Protein AF-A0A9W7ZYA5-F1 (afdb_monomer)

Mean predicted aligned error: 13.38 Å

Secondary structure (DSSP, 8-state):
--EE-TT---PPP--GGGGGGGT-TT---EEEEE-TTTSSEEEEE-SS-GGGS---TT----TTSPEE-HHHHTTTTS---HHHHHHHHHHHHT--TTS-TT---HHHHTTS-HHHHHHHHHHHHHHHHHHHHTT-TTHHHHHHHHHHHHH--

Radius of gyration: 19.46 Å; Cα contacts 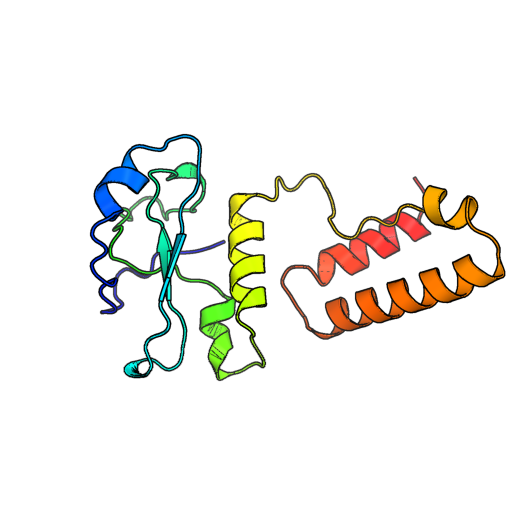(8 Å, |Δi|>4): 145; chains: 1; bounding box: 49×33×51 Å

Sequence (153 aa):
MAKNIGDMKAEPPKILADSDLKSDTKSINFLIAGYSRYQCPYVWLRSDAKELIDFEENQVFDRDSPLDLESMRYWRNYDIRPWDVLAEILTNTTLKPDENPFKIDYSFFEKIPVEESVISIGAMLDFLRKVYLRHYVFSDTVITALAASIMGD

InterPro domains:
  IPR057208 Domain of unknown function DUF7886 [PF25377] (18-146)

Organism: NCBI:txid417184

Foldseek 3Di:
DKEFDPDDPDFAPDDPCLVVQAPDPPDWDKDWDDDPVVNFIWIFTSYPPPVLYDYDPPDDDDRRTTIHFPLRVCVVVDPRDPVLVVVSVCCSHPDPVPDLPLADDVVVLVVDPPVVSVVVVVVSVVVLVVVLVRVGPCVVSSVVNVVPVVVDD

Structure (mmCIF, N/CA/C/O backbone):
data_AF-A0A9W7ZYA5-F1
#
_entry.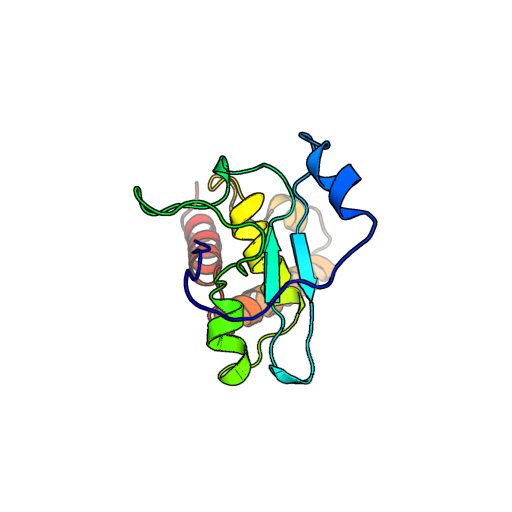id   AF-A0A9W7ZYA5-F1
#
loop_
_atom_site.group_PDB
_atom_site.id
_atom_site.type_symbol
_atom_site.label_atom_id
_atom_site.label_alt_id
_atom_site.label_comp_id
_atom_site.label_asym_id
_atom_site.label_entity_id
_atom_site.label_seq_id
_atom_site.pdbx_PDB_ins_code
_atom_site.Cartn_x
_atom_site.Cartn_y
_atom_site.Cartn_z
_atom_site.occupancy
_atom_site.B_iso_or_equiv
_atom_site.auth_seq_id
_atom_site.auth_comp_id
_atom_site.auth_asym_id
_atom_site.auth_atom_id
_atom_site.pdbx_PDB_model_num
ATOM 1 N N . MET A 1 1 ? 9.478 -6.843 -1.433 1.00 45.16 1 MET A N 1
ATOM 2 C CA . MET A 1 1 ? 10.745 -6.158 -1.756 1.00 45.16 1 MET A CA 1
ATOM 3 C C . MET A 1 1 ? 10.733 -5.826 -3.241 1.00 45.16 1 MET A C 1
ATOM 5 O O . MET A 1 1 ? 10.638 -6.753 -4.042 1.00 45.16 1 MET A O 1
ATOM 9 N N . ALA A 1 2 ? 10.743 -4.543 -3.607 1.00 47.81 2 ALA A N 1
ATOM 10 C CA . ALA A 1 2 ? 10.727 -4.120 -5.009 1.00 47.81 2 ALA A CA 1
ATOM 11 C C . ALA A 1 2 ? 12.048 -4.496 -5.703 1.00 47.81 2 ALA A C 1
ATOM 13 O O . ALA A 1 2 ? 13.116 -4.244 -5.148 1.00 47.81 2 ALA A O 1
ATOM 14 N N . LYS A 1 3 ? 11.983 -5.089 -6.900 1.00 56.00 3 LYS A N 1
ATOM 15 C CA . LYS A 1 3 ? 13.171 -5.475 -7.689 1.00 56.00 3 LYS A CA 1
ATOM 16 C C . LYS A 1 3 ? 13.346 -4.561 -8.903 1.00 56.00 3 LYS A C 1
ATOM 18 O O . LYS A 1 3 ? 12.399 -3.911 -9.334 1.00 56.00 3 LYS A O 1
ATOM 23 N N . ASN A 1 4 ? 14.547 -4.495 -9.472 1.00 49.47 4 ASN A N 1
ATOM 24 C CA . ASN A 1 4 ? 1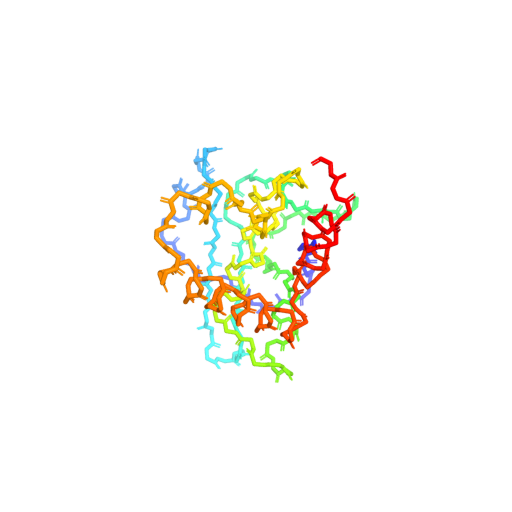4.763 -3.828 -10.758 1.00 49.47 4 ASN A CA 1
ATOM 25 C C . ASN A 1 4 ? 14.552 -4.846 -11.894 1.00 49.47 4 ASN A C 1
ATOM 27 O O . ASN A 1 4 ? 15.139 -5.929 -11.871 1.00 49.47 4 ASN A O 1
ATOM 31 N N . ILE A 1 5 ? 13.701 -4.527 -12.874 1.00 55.09 5 ILE A N 1
ATOM 32 C CA . ILE A 1 5 ? 13.559 -5.348 -14.085 1.00 55.09 5 ILE A CA 1
ATOM 33 C C . ILE A 1 5 ? 14.547 -4.825 -15.121 1.00 55.09 5 ILE A C 1
ATOM 35 O O . ILE A 1 5 ? 14.260 -3.868 -15.831 1.00 55.09 5 ILE A O 1
ATOM 39 N N . GLY A 1 6 ? 15.689 -5.494 -15.263 1.00 49.38 6 GLY A N 1
ATOM 40 C CA . GLY A 1 6 ? 16.735 -5.111 -16.217 1.00 49.38 6 GLY A CA 1
ATOM 41 C C . GLY A 1 6 ? 16.352 -5.135 -17.709 1.00 49.38 6 GLY A C 1
ATOM 42 O O . GLY A 1 6 ? 17.198 -4.797 -18.524 1.00 49.38 6 GLY A O 1
ATOM 43 N N . ASP A 1 7 ? 15.120 -5.505 -18.091 1.00 48.84 7 ASP A N 1
ATOM 44 C CA . ASP A 1 7 ? 14.758 -5.794 -19.494 1.00 48.84 7 ASP A CA 1
ATOM 45 C C . ASP A 1 7 ? 13.395 -5.242 -19.986 1.00 48.84 7 ASP A C 1
ATOM 47 O O . ASP A 1 7 ? 12.936 -5.602 -21.078 1.00 48.84 7 ASP A O 1
ATOM 51 N N . MET A 1 8 ? 12.714 -4.344 -19.255 1.00 51.72 8 MET A N 1
ATOM 52 C CA . MET A 1 8 ? 11.434 -3.772 -19.723 1.00 51.72 8 MET A CA 1
ATOM 53 C C . MET A 1 8 ? 11.565 -2.400 -20.401 1.00 51.72 8 MET A C 1
ATOM 55 O O . MET A 1 8 ? 11.892 -1.396 -19.785 1.00 51.72 8 MET A O 1
ATOM 59 N N . LYS A 1 9 ? 11.186 -2.362 -21.689 1.00 56.00 9 LYS A N 1
ATOM 60 C CA . LYS A 1 9 ? 11.168 -1.211 -22.623 1.00 56.00 9 LYS A CA 1
ATOM 61 C C . LYS A 1 9 ? 10.115 -0.123 -22.317 1.00 56.00 9 LYS A C 1
ATOM 63 O O . LYS A 1 9 ? 9.510 0.420 -23.246 1.00 56.00 9 LYS A O 1
ATOM 68 N N . ALA A 1 10 ? 9.813 0.164 -21.055 1.00 61.62 10 ALA A N 1
ATOM 69 C CA . ALA A 1 10 ? 8.956 1.296 -20.709 1.00 61.62 10 ALA A CA 1
ATOM 70 C C . ALA A 1 10 ? 9.847 2.477 -20.322 1.00 61.62 10 ALA A C 1
ATOM 72 O O . ALA A 1 10 ? 10.277 2.582 -19.179 1.00 61.62 10 ALA A O 1
ATOM 73 N N . GLU A 1 11 ? 10.136 3.353 -21.286 1.00 67.62 11 GLU A N 1
ATOM 74 C CA . GLU A 1 11 ? 10.839 4.600 -20.984 1.00 67.62 11 GLU A CA 1
ATOM 75 C C . GLU A 1 11 ? 9.948 5.493 -20.110 1.00 67.62 11 GLU A C 1
ATOM 77 O O . GLU A 1 11 ? 8.755 5.651 -20.418 1.00 67.62 11 GLU A O 1
ATOM 82 N N . PRO A 1 12 ? 10.497 6.093 -19.041 1.00 73.25 12 PRO A N 1
ATOM 83 C CA . PRO A 1 12 ? 9.735 7.003 -18.213 1.00 73.25 12 PRO A CA 1
ATOM 84 C C . PRO A 1 12 ? 9.338 8.245 -19.019 1.00 73.25 12 PRO A C 1
ATOM 86 O O . PRO A 1 12 ? 10.065 8.685 -19.920 1.00 73.25 12 PRO A O 1
ATOM 89 N N . PRO A 1 13 ? 8.201 8.873 -18.689 1.00 71.88 13 PRO A N 1
ATOM 90 C CA . PRO A 1 13 ? 7.846 10.137 -19.305 1.00 71.88 13 PRO A CA 1
ATOM 91 C C . PRO A 1 13 ? 8.897 11.188 -18.929 1.00 71.88 13 PRO A C 1
ATOM 93 O O . PRO A 1 13 ? 9.291 11.305 -17.769 1.00 71.88 13 PRO A O 1
ATOM 96 N N . LYS A 1 14 ? 9.362 11.963 -19.914 1.00 71.62 14 LYS A N 1
ATOM 97 C CA . LYS A 1 14 ? 10.311 13.057 -19.673 1.00 71.62 14 LYS A CA 1
ATOM 98 C C . LYS A 1 14 ? 9.606 14.179 -18.917 1.00 71.62 14 LYS A C 1
ATOM 100 O O . LYS A 1 14 ? 8.733 14.840 -19.479 1.00 71.62 14 LYS A O 1
ATOM 105 N N . I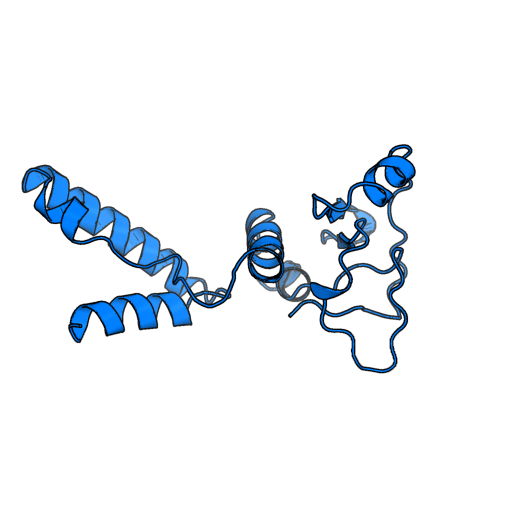LE A 1 15 ? 10.001 14.405 -17.667 1.00 65.69 15 ILE A N 1
ATOM 106 C CA . ILE A 1 15 ? 9.464 15.476 -16.825 1.00 65.69 15 ILE A CA 1
ATOM 107 C C . ILE A 1 15 ? 10.540 16.546 -16.656 1.00 65.69 15 ILE A C 1
ATOM 109 O O . ILE A 1 15 ? 11.675 16.259 -16.291 1.00 65.69 15 ILE A O 1
ATOM 113 N N . LEU A 1 16 ? 10.179 17.804 -16.918 1.00 58.16 16 LEU A N 1
ATOM 114 C CA . LEU A 1 16 ? 11.101 18.945 -16.840 1.00 58.16 16 LEU A CA 1
ATOM 115 C C . LEU A 1 16 ? 11.647 19.181 -15.417 1.00 58.16 16 LEU A C 1
ATOM 117 O O . LEU A 1 16 ? 12.741 19.708 -15.275 1.00 58.16 16 LEU A O 1
ATOM 121 N N . ALA A 1 17 ? 10.913 18.752 -14.387 1.00 61.59 17 ALA A N 1
ATOM 122 C CA . ALA A 1 17 ? 11.280 18.870 -12.974 1.00 61.59 17 ALA A CA 1
ATOM 123 C C . ALA A 1 17 ? 12.183 17.731 -12.453 1.00 61.59 17 ALA A C 1
ATOM 125 O O . ALA A 1 17 ? 12.534 17.717 -11.273 1.00 61.59 17 ALA A O 1
ATOM 126 N N . ASP A 1 18 ? 12.584 16.778 -13.304 1.00 62.91 18 ASP A N 1
ATOM 127 C CA . ASP A 1 18 ? 13.423 15.651 -12.878 1.00 62.91 18 ASP A CA 1
ATOM 128 C C . ASP A 1 18 ? 14.811 16.100 -12.387 1.00 62.91 18 ASP A C 1
ATOM 130 O O . ASP A 1 18 ? 15.465 15.330 -11.700 1.00 62.91 18 ASP A O 1
ATOM 134 N N . SER A 1 19 ? 15.306 17.301 -12.714 1.00 62.81 19 SER A N 1
ATOM 135 C CA . SER A 1 19 ? 16.574 17.817 -12.163 1.00 62.81 19 SER A CA 1
ATOM 136 C C . SER A 1 19 ? 16.472 18.182 -10.685 1.00 62.81 19 SER A C 1
ATOM 138 O O . SER A 1 19 ? 17.400 17.914 -9.922 1.00 62.81 19 SER A O 1
ATOM 140 N N . ASP A 1 20 ? 15.341 18.754 -10.282 1.00 61.66 20 ASP A N 1
ATOM 141 C CA . ASP A 1 20 ? 15.163 19.341 -8.954 1.00 61.66 20 ASP A CA 1
ATOM 142 C C . ASP A 1 20 ? 14.905 18.238 -7.920 1.00 61.66 20 ASP A C 1
ATOM 144 O O . ASP A 1 20 ? 15.470 18.252 -6.826 1.00 61.66 20 ASP A O 1
ATOM 148 N N . LEU A 1 21 ? 14.172 17.196 -8.334 1.00 62.38 21 LEU A N 1
ATOM 149 C CA . LEU A 1 21 ? 13.867 15.996 -7.544 1.00 62.38 21 LEU A CA 1
ATOM 150 C C . LEU A 1 21 ? 15.099 15.133 -7.219 1.00 62.38 21 LEU A C 1
ATOM 152 O O . LEU A 1 21 ? 15.044 14.305 -6.313 1.00 62.38 21 LEU A O 1
ATOM 156 N N . LYS A 1 22 ? 16.213 15.317 -7.943 1.00 61.00 22 LYS A N 1
ATOM 157 C CA . LYS A 1 22 ? 17.480 14.601 -7.697 1.00 61.00 22 LYS A CA 1
ATOM 158 C C . LYS A 1 22 ? 18.265 15.187 -6.535 1.00 61.00 22 LYS A C 1
ATOM 160 O O . LYS A 1 22 ? 19.033 14.475 -5.900 1.00 61.00 22 LYS A O 1
ATOM 165 N N . SER A 1 23 ? 18.109 16.487 -6.300 1.00 59.25 23 SER A N 1
ATOM 166 C CA . SER A 1 23 ? 18.886 17.219 -5.299 1.00 59.25 23 SER A CA 1
ATOM 167 C C . SER A 1 23 ? 18.315 17.107 -3.886 1.00 59.25 23 SER A C 1
ATOM 169 O O . SER A 1 23 ? 19.013 17.411 -2.920 1.00 59.25 23 SER A O 1
ATOM 171 N N . ASP A 1 24 ? 17.067 16.653 -3.752 1.00 60.28 24 ASP A N 1
ATOM 172 C CA . ASP A 1 24 ? 16.400 16.572 -2.462 1.00 60.28 24 ASP A CA 1
ATOM 173 C C . ASP A 1 24 ? 16.730 15.254 -1.749 1.00 60.28 24 ASP A C 1
ATOM 175 O O . ASP A 1 24 ? 16.125 14.210 -1.985 1.00 60.28 24 ASP A O 1
ATOM 179 N N . THR A 1 25 ? 17.716 15.300 -0.851 1.00 60.56 25 THR A N 1
ATOM 180 C CA . THR A 1 25 ? 18.106 14.163 0.003 1.00 60.56 25 THR A CA 1
ATOM 181 C C . THR A 1 25 ? 17.061 13.859 1.084 1.00 60.56 25 THR A C 1
ATOM 183 O O . THR A 1 25 ? 17.131 12.820 1.737 1.00 60.56 25 THR A O 1
ATOM 186 N N . LYS A 1 26 ? 16.098 14.760 1.317 1.00 64.06 26 LYS A N 1
ATOM 187 C CA . LYS A 1 26 ? 15.159 14.658 2.439 1.00 64.06 26 LYS A CA 1
ATOM 188 C C . LYS A 1 26 ? 13.848 13.960 2.074 1.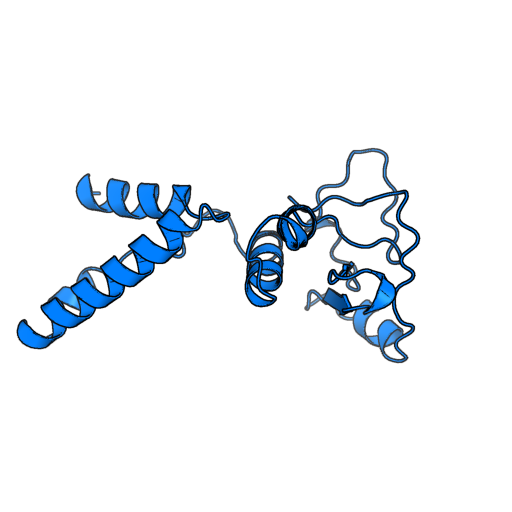00 64.06 26 LYS A C 1
ATOM 190 O O . LYS A 1 26 ? 13.109 13.574 2.979 1.00 64.06 26 LYS A O 1
ATOM 195 N N . SER A 1 27 ? 13.554 13.803 0.782 1.00 66.19 27 SER A N 1
ATOM 196 C CA . SER A 1 27 ? 12.312 13.212 0.283 1.00 66.19 27 SER A CA 1
ATOM 197 C C . SER A 1 27 ? 12.569 12.059 -0.691 1.00 66.19 27 SER A C 1
ATOM 199 O O . SER A 1 27 ? 13.527 12.048 -1.469 1.00 66.19 27 SER A O 1
ATOM 201 N N . ILE A 1 28 ? 11.695 11.052 -0.644 1.00 75.62 28 ILE A N 1
ATOM 202 C CA . ILE A 1 28 ? 11.728 9.916 -1.566 1.00 75.62 28 ILE A CA 1
ATOM 203 C C . ILE A 1 28 ? 10.657 10.157 -2.626 1.00 75.62 28 ILE A C 1
ATOM 205 O O . ILE A 1 28 ? 9.464 10.164 -2.330 1.00 75.62 28 ILE A O 1
ATOM 209 N N . ASN A 1 29 ? 11.097 10.368 -3.861 1.00 79.94 29 ASN A N 1
ATOM 210 C CA . ASN A 1 29 ? 10.250 10.734 -4.980 1.00 79.94 29 ASN A CA 1
ATOM 211 C C . ASN A 1 29 ? 10.051 9.530 -5.898 1.00 79.94 29 ASN A C 1
ATOM 213 O O . ASN A 1 29 ? 11.013 8.978 -6.444 1.00 79.94 29 ASN A O 1
ATOM 217 N N . PHE A 1 30 ? 8.786 9.164 -6.097 1.00 80.88 30 PHE A N 1
ATOM 218 C CA . PHE A 1 30 ? 8.360 8.138 -7.041 1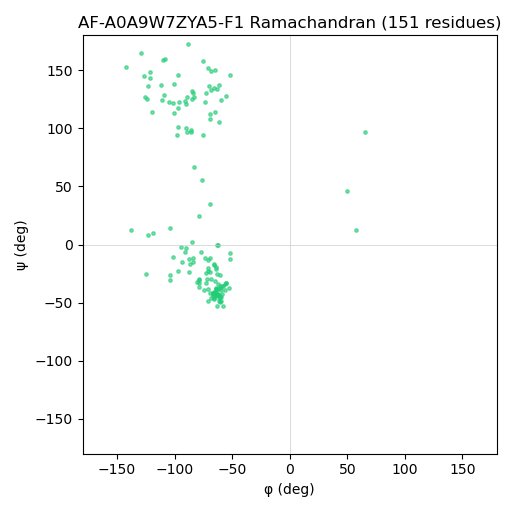.00 80.88 30 PHE A CA 1
ATOM 219 C C . PHE A 1 30 ? 7.593 8.776 -8.190 1.00 80.88 30 PHE A C 1
ATOM 221 O O . PHE A 1 30 ? 6.728 9.627 -7.983 1.00 80.88 30 PHE A O 1
ATOM 228 N N . LEU A 1 31 ? 7.885 8.327 -9.405 1.00 83.88 31 LEU A N 1
ATOM 229 C CA . LEU A 1 31 ? 7.131 8.678 -10.595 1.00 83.88 31 LEU A CA 1
ATOM 230 C C . LEU A 1 31 ? 6.200 7.524 -10.939 1.00 83.88 31 LEU A C 1
ATOM 232 O O . LEU A 1 31 ? 6.681 6.429 -11.187 1.00 83.88 31 LEU A O 1
ATOM 236 N N . ILE A 1 32 ? 4.893 7.769 -10.994 1.00 85.50 32 ILE A N 1
ATOM 237 C CA . ILE A 1 32 ? 3.900 6.772 -11.409 1.00 85.50 32 ILE A CA 1
ATOM 238 C C . ILE A 1 32 ? 3.320 7.196 -12.755 1.00 85.50 32 ILE A C 1
ATOM 240 O O . ILE A 1 32 ? 2.784 8.298 -12.872 1.00 85.50 32 ILE A O 1
ATOM 244 N N . ALA A 1 33 ? 3.395 6.331 -13.766 1.00 83.50 33 ALA A N 1
ATOM 245 C CA . ALA A 1 33 ? 2.804 6.592 -15.074 1.00 83.50 33 ALA A CA 1
ATOM 246 C C . ALA A 1 33 ? 1.862 5.464 -15.500 1.00 83.50 33 ALA A C 1
ATOM 248 O O . ALA A 1 33 ? 2.234 4.292 -15.551 1.00 83.50 33 ALA A O 1
ATOM 249 N N . GLY A 1 34 ? 0.630 5.837 -15.848 1.00 82.75 34 GLY A N 1
ATOM 250 C CA . GLY A 1 34 ? -0.356 4.947 -16.452 1.00 82.75 34 GLY A CA 1
ATOM 251 C C . GLY A 1 34 ? -0.368 5.109 -17.967 1.00 82.75 34 GLY A C 1
ATOM 252 O O . GLY A 1 34 ? -0.970 6.045 -18.487 1.00 82.75 34 GLY A O 1
ATOM 253 N N . TYR A 1 35 ? 0.269 4.191 -18.689 1.00 78.31 35 TYR A N 1
ATOM 254 C CA . TYR A 1 35 ? 0.215 4.178 -20.149 1.00 78.31 35 TYR A CA 1
ATOM 255 C C . TYR A 1 35 ? -0.942 3.304 -20.629 1.00 78.31 35 TYR A C 1
ATOM 257 O O . TYR A 1 35 ? -0.974 2.098 -20.375 1.00 78.31 35 TYR A O 1
ATOM 265 N N . SER A 1 36 ? -1.844 3.884 -21.423 1.00 75.12 36 SER A N 1
ATOM 266 C CA . SER A 1 36 ? -2.947 3.147 -22.059 1.00 75.12 36 SER A CA 1
ATOM 267 C C . SER A 1 36 ? -2.457 1.957 -22.893 1.00 75.12 36 SER A C 1
ATOM 269 O O . SER A 1 36 ? -3.100 0.911 -22.916 1.00 75.12 36 SER A O 1
ATOM 271 N N . ARG A 1 37 ? -1.275 2.082 -23.514 1.00 77.00 37 ARG A N 1
ATOM 272 C CA . ARG A 1 37 ? -0.628 1.029 -24.310 1.00 77.00 37 ARG A CA 1
ATOM 273 C C . ARG A 1 37 ? -0.285 -0.226 -23.506 1.00 77.00 37 ARG A C 1
ATOM 275 O O . ARG A 1 37 ? -0.309 -1.320 -24.061 1.00 77.00 37 ARG A O 1
ATOM 282 N N . TYR A 1 38 ? 0.070 -0.076 -22.233 1.00 75.69 38 TYR A N 1
ATOM 283 C CA . TYR A 1 38 ? 0.596 -1.177 -21.425 1.00 75.69 38 TYR A CA 1
ATOM 284 C C . TYR A 1 38 ? -0.442 -1.784 -20.477 1.00 75.69 38 TYR A C 1
ATOM 286 O O . TYR A 1 38 ? -0.213 -2.865 -19.934 1.00 75.69 38 TYR A O 1
ATOM 294 N N . GLN A 1 39 ? -1.600 -1.132 -20.325 1.00 75.94 39 GLN A N 1
ATOM 295 C CA . GLN A 1 39 ? -2.727 -1.594 -19.505 1.00 75.94 39 GLN A CA 1
ATOM 296 C C . GLN A 1 39 ? -2.384 -1.839 -18.019 1.00 75.94 39 GLN A C 1
ATOM 298 O O . GLN A 1 39 ? -3.190 -2.423 -17.301 1.00 75.94 39 GLN A O 1
ATOM 303 N N . CYS A 1 40 ? -1.217 -1.389 -17.548 1.00 77.94 40 CYS A N 1
ATOM 304 C CA . CYS A 1 40 ? -0.841 -1.336 -16.139 1.00 77.94 40 CYS A CA 1
ATOM 305 C C . CYS A 1 40 ? -0.038 -0.051 -15.867 1.00 77.94 40 CYS A C 1
ATOM 307 O O . CYS A 1 40 ? 0.589 0.489 -16.791 1.00 77.94 40 CYS A O 1
ATOM 309 N N . PRO A 1 41 ? -0.076 0.470 -14.632 1.00 83.69 41 PRO A N 1
ATOM 310 C CA . PRO A 1 41 ? 0.816 1.538 -14.217 1.00 83.69 41 PRO A CA 1
ATOM 311 C C . PRO A 1 41 ? 2.248 1.014 -14.068 1.00 83.69 41 PRO A C 1
ATOM 313 O O . PRO A 1 41 ? 2.452 -0.154 -13.746 1.00 83.69 41 PRO A O 1
ATOM 316 N N . TYR A 1 42 ? 3.217 1.902 -14.264 1.00 84.25 42 TYR A N 1
ATOM 317 C CA . TYR A 1 42 ? 4.630 1.687 -13.951 1.00 84.25 42 TYR A CA 1
ATOM 318 C C . TYR A 1 42 ? 5.099 2.740 -12.964 1.00 84.25 42 TYR A C 1
ATOM 320 O O . TYR A 1 42 ? 4.598 3.868 -12.978 1.00 84.25 42 TYR A O 1
ATOM 328 N N . VAL A 1 43 ? 6.051 2.366 -12.114 1.00 84.94 43 VAL A N 1
ATOM 329 C CA . VAL A 1 43 ? 6.624 3.245 -11.095 1.00 84.94 43 VAL A CA 1
ATOM 330 C C . VAL A 1 43 ? 8.130 3.312 -11.304 1.00 84.94 43 VAL A C 1
ATOM 332 O O . VAL A 1 43 ? 8.753 2.281 -11.507 1.00 84.94 43 VAL A O 1
ATOM 335 N N . TRP A 1 44 ? 8.722 4.498 -11.212 1.00 84.50 44 TRP A N 1
ATOM 336 C CA . TRP A 1 44 ? 10.171 4.707 -11.217 1.00 84.50 44 TRP A CA 1
ATOM 337 C C . TRP A 1 44 ? 10.593 5.417 -9.935 1.00 84.50 44 TRP A C 1
ATOM 339 O O . TRP A 1 44 ? 9.891 6.313 -9.459 1.00 84.50 44 TRP A O 1
ATOM 349 N N . LEU A 1 45 ? 11.761 5.066 -9.400 1.00 80.12 45 LEU A N 1
ATOM 350 C CA . LEU A 1 45 ? 12.388 5.828 -8.321 1.00 80.12 45 LEU A CA 1
ATOM 351 C C . LEU A 1 45 ? 13.190 6.993 -8.925 1.00 80.12 45 LEU A C 1
ATOM 353 O O . LEU A 1 45 ? 14.056 6.784 -9.777 1.00 80.12 45 LEU A O 1
ATOM 357 N N . ARG A 1 46 ? 12.911 8.228 -8.486 1.00 79.44 46 ARG A N 1
ATOM 358 C CA . ARG A 1 46 ? 13.613 9.438 -8.957 1.00 79.44 46 ARG A CA 1
ATOM 359 C C . ARG A 1 46 ? 14.635 9.994 -7.963 1.00 79.44 46 ARG A C 1
ATOM 361 O O . ARG A 1 46 ? 15.611 10.602 -8.407 1.00 79.44 46 ARG A O 1
ATOM 368 N N . SER A 1 47 ? 14.450 9.749 -6.665 1.00 72.56 47 SER A N 1
ATOM 369 C CA . SER A 1 47 ? 15.407 10.143 -5.618 1.00 72.56 47 SER A CA 1
ATOM 370 C C . SER A 1 47 ? 16.651 9.249 -5.579 1.00 72.56 47 SER A C 1
ATOM 372 O O . SER A 1 47 ? 16.610 8.087 -5.972 1.00 72.56 47 SER A O 1
ATOM 374 N N . ASP A 1 48 ? 17.748 9.766 -5.019 1.00 65.94 48 ASP A N 1
ATOM 375 C CA . ASP A 1 48 ? 19.012 9.039 -4.797 1.00 65.94 48 ASP A CA 1
ATOM 376 C C . ASP A 1 48 ? 19.004 8.107 -3.565 1.00 65.94 48 ASP A C 1
ATOM 378 O O . ASP A 1 48 ? 20.046 7.759 -3.010 1.00 65.94 48 ASP A O 1
ATOM 382 N N . ALA A 1 49 ? 17.823 7.656 -3.141 1.00 62.75 49 ALA A N 1
ATOM 383 C CA . ALA A 1 49 ? 17.644 6.781 -1.987 1.00 62.75 49 ALA A CA 1
ATOM 384 C C . ALA A 1 49 ? 17.876 5.304 -2.361 1.00 62.75 49 ALA A C 1
ATOM 386 O O . ALA A 1 49 ? 16.955 4.489 -2.365 1.00 62.75 49 ALA A O 1
ATOM 387 N N . LYS A 1 50 ? 19.127 4.966 -2.702 1.00 60.06 50 LYS A N 1
ATOM 388 C CA . LYS A 1 50 ? 19.542 3.601 -3.085 1.00 60.06 50 LYS A CA 1
ATOM 389 C C . LYS A 1 50 ? 19.391 2.579 -1.952 1.00 60.06 50 LYS A C 1
ATOM 391 O O . LYS A 1 50 ? 19.302 1.394 -2.219 1.00 60.06 50 LYS A O 1
ATOM 396 N N . GLU A 1 51 ? 19.339 3.030 -0.705 1.00 59.09 51 GLU A N 1
ATOM 397 C CA . GLU A 1 51 ? 19.207 2.166 0.478 1.00 59.09 51 GLU A CA 1
ATOM 398 C C . GLU A 1 51 ? 17.799 1.565 0.646 1.00 59.09 51 GLU A C 1
ATOM 400 O O . GLU A 1 51 ? 17.608 0.677 1.467 1.00 59.09 51 GLU A O 1
ATOM 405 N N . LEU A 1 52 ? 16.806 2.040 -0.117 1.00 57.22 52 LEU A N 1
ATOM 406 C CA . LEU A 1 52 ? 15.405 1.607 -0.011 1.00 57.22 52 LEU A CA 1
ATOM 407 C C . LEU A 1 52 ? 15.024 0.491 -0.991 1.00 57.22 52 LEU A C 1
ATOM 409 O O . LEU A 1 52 ? 13.875 0.051 -1.006 1.00 57.22 52 LEU A O 1
ATOM 413 N N . ILE A 1 53 ? 15.953 0.074 -1.850 1.00 60.72 53 ILE A N 1
ATOM 414 C CA . ILE A 1 53 ? 15.733 -0.967 -2.853 1.00 60.72 53 ILE A CA 1
ATOM 415 C C . ILE A 1 53 ? 16.784 -2.050 -2.626 1.00 60.72 53 ILE A C 1
ATOM 417 O O . ILE A 1 53 ? 17.978 -1.760 -2.648 1.00 60.72 53 ILE A O 1
ATOM 421 N N . ASP A 1 54 ? 16.343 -3.297 -2.447 1.00 54.19 54 ASP A N 1
ATOM 422 C CA . ASP A 1 54 ? 17.257 -4.440 -2.463 1.00 54.19 54 ASP A CA 1
ATOM 423 C C . ASP A 1 54 ? 17.765 -4.634 -3.886 1.00 54.19 54 ASP A C 1
ATOM 425 O O . ASP A 1 54 ? 17.047 -5.080 -4.787 1.00 54.19 54 ASP A O 1
ATOM 429 N N . PHE A 1 55 ? 19.032 -4.299 -4.081 1.00 54.88 55 PHE A N 1
ATOM 430 C CA . PHE A 1 55 ? 19.762 -4.671 -5.275 1.00 54.88 55 PHE A CA 1
ATOM 431 C C . PHE A 1 55 ? 20.333 -6.074 -5.088 1.00 54.88 55 PHE A C 1
ATOM 433 O O . PHE A 1 55 ? 20.981 -6.362 -4.084 1.00 54.88 55 PHE A O 1
ATOM 440 N N . GLU A 1 56 ? 20.151 -6.943 -6.082 1.00 49.16 56 GLU A N 1
ATOM 441 C CA . GLU A 1 56 ? 21.053 -8.087 -6.220 1.00 49.16 56 GLU A CA 1
ATOM 442 C C . GLU A 1 56 ? 22.469 -7.532 -6.465 1.00 49.16 56 GLU A C 1
ATOM 444 O O . GLU A 1 56 ? 22.619 -6.580 -7.234 1.00 49.16 56 GLU A O 1
ATOM 449 N N . GLU A 1 57 ? 23.496 -8.105 -5.819 1.00 46.09 57 GLU A N 1
ATOM 450 C CA . GLU A 1 57 ? 24.872 -7.567 -5.670 1.00 46.09 57 GLU A CA 1
ATOM 451 C C . GLU A 1 57 ? 25.589 -7.136 -6.976 1.00 46.09 57 GLU A C 1
ATOM 453 O O . GLU A 1 57 ? 26.657 -6.533 -6.921 1.00 46.09 57 GLU A O 1
ATOM 458 N N . ASN A 1 58 ? 25.008 -7.395 -8.152 1.00 46.12 58 ASN A N 1
ATOM 459 C CA . ASN A 1 58 ? 25.570 -7.096 -9.471 1.00 46.12 58 ASN A CA 1
ATOM 460 C C . ASN A 1 58 ? 24.689 -6.207 -10.376 1.00 46.12 58 ASN A C 1
ATOM 462 O O . ASN A 1 58 ? 25.022 -6.038 -11.551 1.00 46.12 58 ASN A O 1
ATOM 466 N N . GLN A 1 59 ? 23.578 -5.636 -9.890 1.00 53.81 59 GLN A N 1
ATOM 467 C CA . GLN A 1 59 ? 22.723 -4.764 -10.711 1.00 53.81 59 GLN A CA 1
ATOM 468 C C . GLN A 1 59 ? 23.034 -3.275 -10.506 1.00 53.81 59 GLN A C 1
ATOM 470 O O . GLN A 1 59 ? 22.945 -2.735 -9.404 1.00 53.81 59 GLN A O 1
ATOM 475 N N . VAL A 1 60 ? 23.364 -2.584 -11.602 1.00 56.38 60 VAL A N 1
ATOM 476 C CA . VAL A 1 60 ? 23.457 -1.119 -11.630 1.00 56.38 60 VAL A CA 1
ATOM 477 C C . VAL A 1 60 ? 22.038 -0.557 -11.600 1.00 56.38 60 VAL A C 1
ATOM 479 O O . VAL A 1 60 ? 21.232 -0.872 -12.470 1.00 56.38 60 VAL A O 1
ATOM 482 N N . PHE A 1 61 ? 21.730 0.282 -10.609 1.00 61.81 61 PHE A N 1
ATOM 483 C CA . PHE A 1 61 ? 20.455 0.995 -10.554 1.00 61.81 61 PHE A CA 1
ATOM 484 C C . PHE A 1 61 ? 20.299 1.908 -11.774 1.00 61.81 61 PHE A C 1
ATOM 486 O O . PHE A 1 61 ? 20.919 2.973 -11.843 1.00 61.81 61 PHE A O 1
ATOM 493 N N . ASP A 1 62 ? 19.456 1.491 -12.715 1.00 67.25 62 ASP A N 1
ATOM 494 C CA . ASP A 1 62 ? 18.990 2.341 -13.801 1.00 67.25 62 ASP A CA 1
ATOM 495 C C . ASP A 1 62 ? 17.706 3.067 -13.377 1.00 67.25 62 ASP A C 1
ATOM 497 O O . ASP A 1 62 ? 16.702 2.438 -13.043 1.00 67.25 62 ASP A O 1
ATOM 501 N N . ARG A 1 63 ? 17.751 4.403 -13.390 1.00 67.25 63 ARG A N 1
ATOM 502 C CA . ARG A 1 63 ? 16.620 5.284 -13.047 1.00 67.25 63 ARG A CA 1
ATOM 503 C C . ARG A 1 63 ? 15.524 5.274 -14.102 1.00 67.25 63 ARG A C 1
ATOM 505 O O . ARG A 1 63 ? 14.404 5.705 -13.816 1.00 67.25 63 ARG A O 1
ATOM 512 N N . ASP A 1 64 ? 15.868 4.853 -15.312 1.00 69.81 64 ASP A N 1
ATOM 513 C CA . ASP A 1 64 ? 14.934 4.746 -16.422 1.00 69.81 64 ASP A CA 1
ATOM 514 C C . ASP A 1 64 ? 14.287 3.356 -16.486 1.00 69.81 64 ASP A C 1
ATOM 516 O O . ASP A 1 64 ? 13.303 3.163 -17.203 1.00 69.81 64 ASP A O 1
ATOM 520 N N . SER A 1 65 ? 14.741 2.429 -15.637 1.00 74.25 65 SER A N 1
ATOM 521 C CA . SER A 1 65 ? 14.089 1.143 -15.431 1.00 74.25 65 SER A CA 1
ATOM 522 C C . SER A 1 65 ? 12.942 1.251 -14.414 1.00 74.25 65 SER A C 1
ATOM 524 O O . SER A 1 65 ? 13.127 1.819 -13.328 1.00 74.25 65 SER A O 1
ATOM 526 N N . PRO A 1 66 ? 11.740 0.738 -14.736 1.00 79.25 66 PRO A N 1
ATOM 527 C CA . PRO A 1 66 ? 10.634 0.706 -13.792 1.00 79.25 66 PRO A CA 1
ATOM 528 C C . PRO A 1 66 ? 10.901 -0.275 -12.638 1.00 79.25 66 PRO A C 1
ATOM 530 O O . PRO A 1 66 ? 11.543 -1.314 -12.797 1.00 79.25 66 PRO A O 1
ATOM 533 N N . LEU A 1 67 ? 10.347 0.044 -11.470 1.00 78.88 67 LEU A N 1
ATOM 534 C CA . LEU A 1 67 ? 10.317 -0.829 -10.305 1.00 78.88 67 LEU A CA 1
ATOM 535 C C . LEU A 1 67 ? 9.372 -2.005 -10.543 1.00 78.88 67 LEU A C 1
ATOM 537 O O . LEU A 1 67 ? 8.241 -1.845 -11.006 1.00 78.88 67 LEU A O 1
ATOM 541 N N . ASP A 1 68 ? 9.837 -3.180 -10.150 1.00 76.75 68 ASP A N 1
ATOM 542 C CA . ASP A 1 68 ? 9.066 -4.408 -10.111 1.00 76.75 68 ASP A CA 1
ATOM 543 C C . ASP A 1 68 ? 8.316 -4.496 -8.790 1.00 76.75 68 ASP A C 1
ATOM 545 O O . ASP A 1 68 ? 8.880 -4.855 -7.751 1.00 76.75 68 ASP A O 1
ATOM 549 N N . LEU A 1 69 ? 7.046 -4.116 -8.843 1.00 76.88 69 LEU A N 1
ATOM 550 C CA . LEU A 1 69 ? 6.120 -4.200 -7.726 1.00 76.88 69 LEU A CA 1
ATOM 551 C C . LEU A 1 69 ? 5.224 -5.431 -7.897 1.00 76.88 69 LEU A C 1
ATOM 553 O O . LEU A 1 69 ? 4.726 -5.716 -8.993 1.00 76.88 69 LEU A O 1
ATOM 557 N N . GLU A 1 70 ? 4.974 -6.160 -6.813 1.00 77.56 70 GLU A N 1
ATOM 558 C CA . GLU A 1 70 ? 4.094 -7.330 -6.833 1.00 77.56 70 GLU A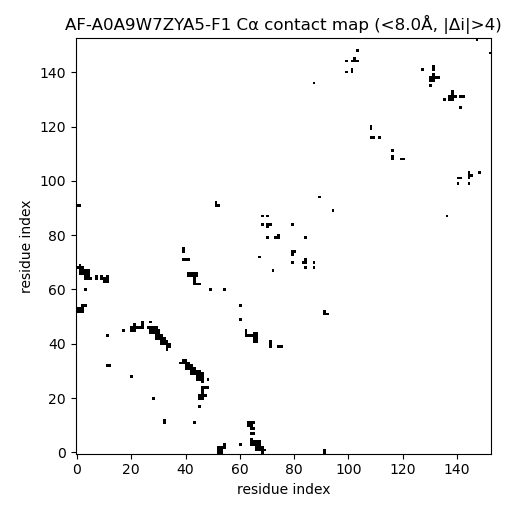 CA 1
ATOM 559 C C . GLU A 1 70 ? 2.667 -6.939 -7.228 1.00 77.56 70 GLU A C 1
ATOM 561 O O . GLU A 1 70 ? 2.038 -7.626 -8.039 1.00 77.56 70 GLU A O 1
ATOM 566 N N . SER A 1 71 ? 2.186 -5.783 -6.759 1.00 78.00 71 SER A N 1
ATOM 567 C CA . SER A 1 71 ? 0.893 -5.219 -7.165 1.00 78.00 71 SER A CA 1
ATOM 568 C C . SER A 1 71 ? 0.783 -5.042 -8.682 1.00 78.00 71 SER A C 1
ATOM 570 O O . SER A 1 71 ? -0.285 -5.271 -9.250 1.00 78.00 71 SER A O 1
ATOM 572 N N . MET A 1 72 ? 1.879 -4.714 -9.377 1.00 80.81 72 MET A N 1
ATOM 573 C CA . MET A 1 72 ? 1.884 -4.597 -10.839 1.00 80.81 72 MET A CA 1
ATOM 574 C C . MET A 1 72 ? 1.848 -5.953 -11.537 1.00 80.81 72 MET A C 1
ATOM 576 O O . MET A 1 72 ? 1.135 -6.108 -12.530 1.00 80.81 72 MET A O 1
ATOM 580 N N . ARG A 1 73 ? 2.562 -6.955 -11.010 1.00 79.75 73 ARG A N 1
ATOM 581 C CA . ARG A 1 73 ? 2.538 -8.329 -11.547 1.00 79.75 73 ARG A CA 1
ATOM 582 C C . ARG A 1 73 ? 1.136 -8.928 -11.493 1.00 79.75 73 ARG A C 1
ATOM 584 O O . ARG A 1 73 ? 0.708 -9.617 -12.420 1.00 79.75 73 ARG A O 1
ATOM 591 N N . TYR A 1 74 ? 0.405 -8.620 -10.428 1.00 81.12 74 TYR A N 1
ATOM 592 C CA . TYR A 1 74 ? -0.955 -9.094 -10.204 1.00 81.12 74 TYR A CA 1
ATOM 593 C C . TYR A 1 74 ? -2.039 -8.170 -10.772 1.00 81.12 74 TYR A C 1
ATOM 595 O O . TYR A 1 74 ? -3.207 -8.558 -10.778 1.00 81.12 74 TYR A O 1
ATOM 603 N N . TRP A 1 75 ? -1.671 -7.014 -11.342 1.00 82.81 75 TRP A N 1
ATOM 604 C CA . TRP A 1 75 ? -2.596 -5.979 -11.829 1.00 82.81 75 TRP A CA 1
ATOM 605 C C . TRP A 1 75 ? -3.670 -6.491 -12.793 1.00 82.81 75 TRP A C 1
ATOM 607 O O . TRP A 1 75 ? -4.804 -6.026 -12.772 1.00 82.81 75 TRP A O 1
ATOM 617 N N . ARG A 1 76 ? -3.319 -7.445 -13.663 1.00 79.19 76 ARG A N 1
ATOM 618 C CA . ARG A 1 76 ? -4.254 -8.015 -14.651 1.00 79.19 76 ARG A CA 1
ATOM 619 C C . ARG A 1 76 ? -5.061 -9.198 -14.126 1.00 79.19 76 ARG A C 1
ATOM 621 O O . ARG A 1 76 ? -6.110 -9.501 -14.683 1.00 79.19 76 ARG A O 1
ATOM 628 N N . ASN A 1 77 ? -4.548 -9.881 -13.107 1.00 78.19 77 ASN A N 1
ATOM 629 C CA . ASN A 1 77 ? -5.099 -11.146 -12.623 1.00 78.1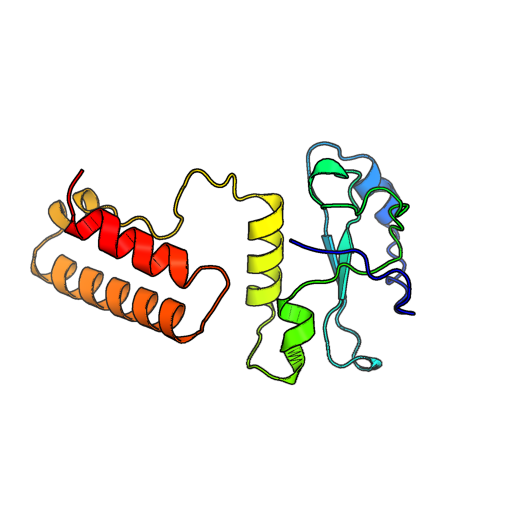9 77 ASN A CA 1
ATOM 630 C C . ASN A 1 77 ? -6.022 -10.947 -11.414 1.00 78.19 77 ASN A C 1
ATOM 632 O O . ASN A 1 77 ? -6.878 -11.789 -11.153 1.00 78.19 77 ASN A O 1
ATOM 636 N N . TYR A 1 78 ? -5.857 -9.838 -10.695 1.00 79.19 78 TYR A N 1
ATOM 637 C CA . TYR A 1 78 ? -6.594 -9.505 -9.484 1.00 79.19 78 TYR A CA 1
ATOM 638 C C . TYR A 1 78 ? -7.185 -8.099 -9.585 1.00 79.19 78 TYR A C 1
ATOM 640 O O . TYR A 1 78 ? -6.793 -7.301 -10.434 1.00 79.19 78 TYR A O 1
ATOM 648 N N . ASP A 1 79 ? -8.127 -7.783 -8.696 1.00 81.25 79 ASP A N 1
ATOM 649 C CA . ASP A 1 79 ? -8.753 -6.459 -8.605 1.00 81.25 79 ASP A CA 1
ATOM 650 C C . ASP A 1 79 ? -7.821 -5.436 -7.926 1.00 81.25 79 ASP A C 1
ATOM 652 O O . ASP A 1 79 ? -8.176 -4.834 -6.914 1.00 81.25 79 ASP A O 1
ATOM 656 N N . ILE A 1 80 ? -6.607 -5.275 -8.464 1.00 80.81 80 ILE A N 1
ATOM 657 C CA . ILE A 1 80 ? -5.612 -4.333 -7.948 1.00 80.81 80 ILE A CA 1
ATOM 658 C C . ILE A 1 80 ? -6.041 -2.914 -8.300 1.00 80.81 80 ILE A C 1
ATOM 660 O O . ILE A 1 80 ? -6.389 -2.587 -9.440 1.00 80.81 80 ILE A O 1
ATOM 664 N N . ARG A 1 81 ? -6.020 -2.049 -7.297 1.00 82.75 81 ARG A N 1
ATOM 665 C CA . ARG A 1 81 ? -6.398 -0.648 -7.406 1.00 82.75 81 ARG A CA 1
ATOM 666 C C . ARG A 1 81 ? -5.158 0.236 -7.276 1.00 82.75 81 ARG A C 1
ATOM 668 O O . ARG A 1 81 ? -4.156 -0.173 -6.695 1.00 82.75 81 ARG A O 1
ATOM 675 N N . PRO A 1 82 ? -5.207 1.488 -7.762 1.00 80.50 82 PRO A N 1
ATOM 676 C CA . PRO A 1 82 ? -4.063 2.395 -7.671 1.00 80.50 82 PRO A CA 1
ATOM 677 C C . PRO A 1 82 ? -3.532 2.602 -6.243 1.00 80.50 82 PRO A C 1
ATOM 679 O O . PRO A 1 82 ? -2.331 2.763 -6.054 1.00 80.50 82 PRO A O 1
ATOM 682 N N . TRP A 1 83 ? -4.403 2.578 -5.230 1.00 80.62 83 TRP A N 1
ATOM 683 C CA . TRP A 1 83 ? -3.990 2.709 -3.829 1.00 80.62 83 TRP A CA 1
ATOM 684 C C . TRP A 1 83 ? -3.254 1.482 -3.288 1.00 80.62 83 TRP A C 1
ATOM 686 O O . TRP A 1 83 ? -2.485 1.631 -2.346 1.00 80.62 83 TRP A O 1
ATOM 696 N N . ASP A 1 84 ? -3.433 0.303 -3.883 1.00 80.25 84 ASP A N 1
ATOM 697 C CA . ASP A 1 84 ? -2.659 -0.884 -3.514 1.00 80.25 84 ASP A CA 1
ATOM 698 C C . ASP A 1 84 ? -1.198 -0.696 -3.960 1.00 80.25 84 ASP A C 1
ATOM 700 O O . ASP A 1 84 ? -0.271 -0.882 -3.181 1.00 80.25 84 ASP A O 1
ATOM 704 N N . VAL A 1 85 ? -0.974 -0.152 -5.162 1.00 82.19 85 VAL A N 1
ATOM 705 C CA . VAL A 1 85 ? 0.378 0.216 -5.627 1.00 82.19 85 VAL A CA 1
ATOM 706 C C . VAL A 1 85 ? 1.030 1.238 -4.687 1.00 82.19 85 VAL A C 1
ATOM 708 O O . VAL A 1 85 ? 2.198 1.102 -4.329 1.00 82.19 85 VAL A O 1
ATOM 711 N N . LEU A 1 86 ? 0.272 2.244 -4.234 1.00 81.12 86 LEU A N 1
ATOM 712 C CA . LEU A 1 86 ? 0.765 3.225 -3.259 1.00 81.12 86 LEU A CA 1
ATOM 713 C C . LEU A 1 86 ? 1.087 2.587 -1.905 1.00 81.12 86 LEU A C 1
ATOM 715 O O . LEU A 1 86 ? 2.118 2.902 -1.317 1.00 81.12 86 LEU A O 1
ATOM 719 N N . ALA A 1 87 ? 0.226 1.696 -1.415 1.00 77.62 87 ALA A N 1
ATOM 720 C CA . ALA A 1 87 ? 0.450 0.993 -0.162 1.00 77.62 87 ALA A CA 1
ATOM 721 C C . ALA A 1 87 ? 1.714 0.132 -0.237 1.00 77.62 87 ALA A C 1
ATOM 723 O O . ALA A 1 87 ? 2.510 0.161 0.696 1.00 77.62 87 ALA A O 1
ATOM 724 N N . GLU A 1 88 ? 1.950 -0.576 -1.345 1.00 78.50 88 GLU A N 1
ATOM 725 C CA . GLU A 1 88 ? 3.189 -1.329 -1.550 1.00 78.50 88 GLU A CA 1
ATOM 726 C C . GLU A 1 88 ? 4.423 -0.415 -1.544 1.00 78.50 88 GLU A C 1
ATOM 728 O O . GLU A 1 88 ? 5.394 -0.716 -0.850 1.00 78.50 88 GLU A O 1
ATOM 733 N N . ILE A 1 89 ? 4.387 0.725 -2.244 1.00 79.56 89 ILE A N 1
ATOM 734 C CA . ILE A 1 89 ? 5.493 1.699 -2.233 1.00 79.56 89 ILE A CA 1
ATOM 735 C C . ILE A 1 89 ? 5.776 2.163 -0.801 1.00 79.56 89 ILE A C 1
ATOM 737 O O . ILE A 1 89 ? 6.900 2.024 -0.331 1.00 79.56 89 ILE A O 1
ATOM 741 N N . LEU A 1 90 ? 4.749 2.633 -0.087 1.00 76.69 90 LEU A N 1
ATOM 742 C CA . LEU A 1 90 ? 4.875 3.120 1.291 1.00 76.69 90 LEU A CA 1
ATOM 743 C C . LEU A 1 90 ? 5.379 2.036 2.252 1.00 76.69 90 LEU A C 1
ATOM 745 O O . LEU A 1 90 ? 6.157 2.323 3.161 1.00 76.69 90 LEU A O 1
ATOM 749 N N . THR A 1 91 ? 4.966 0.788 2.034 1.00 71.94 91 THR A N 1
ATOM 750 C CA . THR A 1 91 ? 5.433 -0.366 2.813 1.00 71.94 91 THR A CA 1
ATOM 751 C C . THR A 1 91 ? 6.916 -0.610 2.611 1.00 71.94 91 THR A C 1
ATOM 753 O O . THR A 1 91 ? 7.633 -0.808 3.584 1.00 71.94 91 THR A O 1
ATOM 756 N N . ASN A 1 92 ? 7.397 -0.544 1.370 1.00 69.69 92 ASN A N 1
ATOM 757 C CA . ASN A 1 92 ? 8.819 -0.725 1.089 1.00 69.69 92 ASN A CA 1
ATOM 758 C C . ASN A 1 92 ? 9.667 0.482 1.545 1.00 69.69 92 ASN A C 1
ATOM 760 O O . ASN A 1 92 ? 10.856 0.317 1.792 1.00 69.69 92 ASN A O 1
ATOM 764 N N . THR A 1 93 ? 9.093 1.688 1.658 1.00 67.62 93 THR A N 1
ATOM 765 C CA . THR A 1 93 ? 9.876 2.919 1.896 1.00 67.62 93 THR A CA 1
ATOM 766 C C . THR A 1 93 ? 9.833 3.459 3.313 1.00 67.62 93 THR A C 1
ATOM 768 O O . THR A 1 93 ? 10.749 4.163 3.729 1.00 67.62 93 THR A O 1
ATOM 771 N N . THR A 1 94 ? 8.727 3.247 4.019 1.00 60.78 94 THR A N 1
ATOM 772 C CA . THR A 1 94 ? 8.398 4.018 5.227 1.00 60.78 94 THR A CA 1
ATOM 773 C C . THR A 1 94 ? 8.141 3.125 6.427 1.00 60.78 94 THR A C 1
ATOM 775 O O . THR A 1 94 ? 8.361 3.558 7.559 1.00 60.78 94 THR A O 1
ATOM 778 N N . LEU A 1 95 ? 7.726 1.876 6.210 1.00 53.31 95 LEU A N 1
ATOM 779 C CA . LEU A 1 95 ? 7.558 0.927 7.299 1.00 53.31 95 LEU A CA 1
ATOM 780 C C . LEU A 1 95 ? 8.930 0.442 7.768 1.00 53.31 95 LEU A C 1
ATOM 782 O O . LEU A 1 95 ? 9.494 -0.526 7.266 1.00 53.31 95 LEU A O 1
ATOM 786 N N . LYS A 1 96 ? 9.445 1.115 8.801 1.00 54.28 96 LYS A N 1
ATOM 787 C CA . LYS A 1 96 ? 10.302 0.427 9.762 1.00 54.28 96 LYS A CA 1
ATOM 788 C C . LYS A 1 96 ? 9.491 -0.767 10.291 1.00 54.28 96 LYS A C 1
ATOM 790 O O . LYS A 1 96 ? 8.354 -0.554 10.711 1.00 54.28 96 LYS A O 1
ATOM 795 N N . PRO A 1 97 ? 10.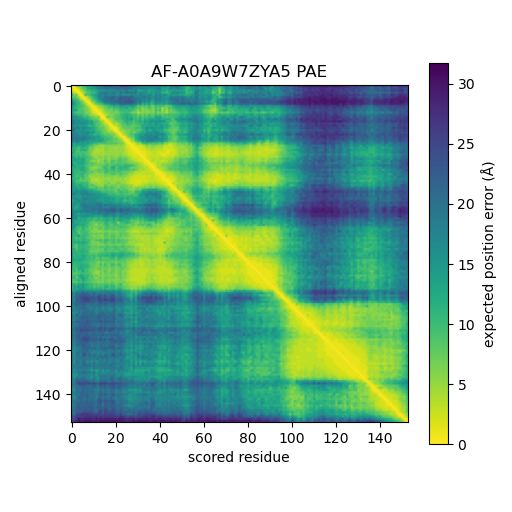032 -1.992 10.259 1.00 51.94 97 PRO A N 1
ATOM 796 C CA . PRO A 1 97 ? 9.297 -3.222 10.567 1.00 51.94 97 PRO A CA 1
ATOM 797 C C . PRO A 1 97 ? 8.765 -3.328 12.009 1.00 51.94 97 PRO A C 1
ATOM 799 O O . PRO A 1 97 ? 8.103 -4.310 12.336 1.00 51.94 97 PRO A O 1
ATOM 802 N N . ASP A 1 98 ? 9.011 -2.337 12.866 1.00 54.09 98 ASP A N 1
ATOM 803 C CA . ASP A 1 98 ? 8.807 -2.464 14.308 1.00 54.09 98 ASP A CA 1
ATOM 804 C C . ASP A 1 98 ? 7.375 -2.132 14.776 1.00 54.09 98 ASP A C 1
ATOM 806 O O . ASP A 1 98 ? 6.994 -2.520 15.880 1.00 54.09 98 ASP A O 1
ATOM 810 N N . GLU A 1 99 ? 6.546 -1.461 13.964 1.00 58.03 99 GLU A N 1
ATOM 811 C CA . GLU A 1 99 ? 5.175 -1.099 14.354 1.00 58.03 99 GLU A CA 1
ATOM 812 C C . GLU A 1 99 ? 4.126 -1.721 13.432 1.00 58.03 99 GLU A C 1
ATOM 814 O O . GLU A 1 99 ? 4.004 -1.390 12.255 1.00 58.03 99 GLU A O 1
ATOM 819 N N . ASN A 1 100 ? 3.325 -2.628 13.996 1.00 66.88 100 ASN A N 1
ATOM 820 C CA . ASN A 1 100 ? 2.170 -3.201 13.320 1.00 66.88 100 ASN A CA 1
ATOM 821 C C . ASN A 1 100 ? 1.119 -2.100 13.051 1.00 66.88 100 ASN A C 1
ATOM 823 O O . ASN A 1 100 ? 0.516 -1.607 14.009 1.00 66.88 100 ASN A O 1
ATOM 827 N N . PRO A 1 101 ? 0.831 -1.744 11.783 1.00 68.06 101 PRO A N 1
ATOM 828 C CA . PRO A 1 101 ? -0.101 -0.661 11.456 1.00 68.06 101 PRO A CA 1
ATOM 829 C C . PRO A 1 101 ? -1.565 -1.000 11.784 1.00 68.06 101 PRO A C 1
ATOM 831 O O . PRO A 1 101 ? -2.415 -0.114 11.776 1.00 68.06 101 PRO A O 1
ATOM 834 N N . PHE A 1 102 ? -1.867 -2.269 12.085 1.00 73.69 102 PHE A N 1
ATOM 835 C CA . PHE A 1 102 ? -3.189 -2.751 12.496 1.00 73.69 102 PHE A CA 1
ATOM 836 C C . PHE A 1 102 ? -3.278 -3.027 14.001 1.00 73.69 102 PHE A C 1
ATOM 838 O O . PHE A 1 102 ? -4.211 -3.698 14.448 1.00 73.69 102 PHE A O 1
ATOM 845 N N . LYS A 1 103 ? -2.316 -2.542 14.798 1.00 75.56 103 LYS A N 1
ATOM 846 C CA . LYS A 1 103 ? -2.375 -2.648 16.258 1.00 75.56 103 LYS A CA 1
ATOM 847 C C . LYS A 1 103 ? -3.626 -1.934 16.778 1.00 75.56 103 LYS A C 1
ATOM 849 O O . LYS A 1 103 ? -3.839 -0.754 16.513 1.00 75.56 103 LYS A O 1
ATOM 854 N N . ILE A 1 104 ? -4.445 -2.666 17.526 1.00 80.56 104 ILE A N 1
ATOM 855 C CA . ILE A 1 104 ? -5.692 -2.157 18.096 1.00 80.56 104 ILE A CA 1
ATOM 856 C C . ILE A 1 104 ? -5.370 -1.411 19.398 1.00 80.56 104 ILE A C 1
ATOM 858 O O . ILE A 1 104 ? -4.719 -1.966 20.282 1.00 80.56 104 ILE A O 1
ATOM 862 N N . ASP A 1 105 ? -5.830 -0.164 19.524 1.00 82.12 105 ASP A N 1
ATOM 863 C CA . ASP A 1 105 ? -5.780 0.586 20.786 1.00 82.12 105 ASP A CA 1
ATOM 864 C C . ASP A 1 105 ? -7.053 0.329 21.603 1.00 82.12 105 ASP A C 1
ATOM 866 O O . ASP A 1 105 ? -8.090 0.960 21.401 1.00 82.12 105 ASP A O 1
ATOM 870 N N . TYR A 1 106 ? -6.979 -0.610 22.543 1.00 81.31 106 TYR A N 1
ATOM 871 C CA . TYR A 1 106 ? -8.093 -0.932 23.442 1.00 81.31 106 TYR A CA 1
ATOM 872 C C . TYR A 1 106 ? -8.456 0.220 24.375 1.00 81.31 106 TYR A C 1
ATOM 874 O O . TYR A 1 106 ? -9.633 0.440 24.660 1.00 81.31 106 TYR A O 1
ATOM 882 N N . SER A 1 107 ? -7.464 1.025 24.754 1.00 84.62 107 SER A N 1
ATOM 883 C CA . SER A 1 107 ? -7.635 2.200 25.611 1.00 84.62 107 SER A CA 1
ATOM 884 C C . SER A 1 107 ? -8.570 3.239 24.992 1.00 84.62 107 SER A C 1
ATOM 886 O O . SER A 1 107 ? -9.159 4.044 25.712 1.00 84.62 107 SER A O 1
ATOM 888 N N . PHE A 1 108 ? -8.681 3.270 23.660 1.00 85.38 108 PHE A N 1
ATOM 889 C CA . PHE A 1 108 ? -9.638 4.114 22.952 1.00 85.38 108 PHE A CA 1
ATOM 890 C C . PHE A 1 108 ? -11.069 3.606 23.155 1.00 85.38 108 PHE A C 1
ATOM 892 O O . PHE A 1 108 ? -11.939 4.379 23.549 1.00 85.38 108 PHE A O 1
ATOM 899 N N . PHE A 1 109 ? -11.302 2.307 22.958 1.00 84.38 109 PHE A N 1
ATOM 900 C CA . PHE A 1 109 ? -12.634 1.707 23.080 1.00 84.38 109 PHE A CA 1
ATOM 901 C C . PHE A 1 109 ? -13.157 1.690 24.520 1.00 84.38 109 PHE A C 1
ATOM 903 O O . PHE A 1 109 ? -14.363 1.808 24.720 1.00 84.38 109 PHE A O 1
ATOM 910 N N . GLU A 1 110 ? -12.271 1.617 25.516 1.00 85.94 110 GLU A N 1
ATOM 911 C CA . GLU A 1 110 ? -12.635 1.709 26.938 1.00 85.94 110 GLU A CA 1
ATOM 912 C C . GLU A 1 110 ? -13.107 3.108 27.365 1.00 85.94 110 GLU A C 1
ATOM 914 O O . GLU A 1 110 ? -13.835 3.243 28.348 1.00 85.94 110 GLU A O 1
ATOM 919 N N . LYS A 1 111 ? -12.710 4.164 26.641 1.00 89.56 111 LYS A N 1
ATOM 920 C CA . LYS A 1 111 ? -13.062 5.560 26.969 1.00 89.56 111 LYS A CA 1
ATOM 921 C C . LYS A 1 111 ? -14.391 6.015 26.363 1.00 89.56 111 LYS A C 1
ATOM 923 O O . LYS A 1 111 ? -14.874 7.091 26.714 1.00 89.56 111 LYS A O 1
ATOM 928 N N . ILE A 1 112 ? -14.952 5.243 25.439 1.00 89.81 112 ILE A N 1
ATOM 929 C CA . ILE A 1 112 ? -16.138 5.603 24.654 1.00 89.81 112 ILE A CA 1
ATOM 930 C C . ILE A 1 112 ? -17.389 4.988 25.304 1.00 89.81 112 ILE A C 1
ATOM 932 O O . ILE A 1 112 ? -17.301 3.889 25.857 1.00 89.81 112 ILE A O 1
ATOM 936 N N . PRO A 1 113 ? -18.562 5.652 25.246 1.00 91.50 113 PRO A N 1
ATOM 937 C CA . PRO A 1 113 ? -19.828 5.064 25.683 1.00 91.50 113 PRO A CA 1
ATOM 938 C C . PRO A 1 113 ? -20.093 3.698 25.039 1.00 91.50 113 PRO A C 1
ATOM 940 O O . PRO A 1 113 ? -19.740 3.462 23.883 1.00 91.50 113 PRO A O 1
ATOM 943 N N . VAL A 1 114 ? -20.737 2.795 25.780 1.00 86.06 114 VAL A N 1
ATOM 944 C CA . VAL A 1 114 ? -20.922 1.388 25.378 1.00 86.06 114 VAL A CA 1
ATOM 945 C C . VAL A 1 114 ? -21.661 1.265 24.042 1.00 86.06 114 VAL A C 1
ATOM 947 O O . VAL A 1 114 ? -21.360 0.397 23.226 1.00 86.06 114 VAL A O 1
ATOM 950 N N . GLU A 1 115 ? -22.614 2.153 23.787 1.00 88.31 115 GLU A N 1
ATOM 951 C CA . GLU A 1 115 ? -23.409 2.163 22.563 1.00 88.31 115 GLU A CA 1
ATOM 952 C C . GLU A 1 115 ? -22.548 2.471 21.329 1.00 88.31 115 GLU A C 1
ATOM 954 O O . GLU A 1 115 ? -22.689 1.834 20.282 1.00 88.31 115 GLU A O 1
ATOM 959 N N . GLU A 1 116 ? -21.619 3.417 21.459 1.00 88.19 116 GLU A N 1
ATOM 960 C CA . GLU A 1 116 ? -20.705 3.820 20.390 1.00 88.19 116 GLU A CA 1
ATOM 961 C C . GLU A 1 116 ? -19.525 2.852 20.250 1.00 88.19 116 GLU A C 1
ATOM 963 O O . GLU A 1 116 ? -19.047 2.614 19.133 1.00 88.19 116 GLU A O 1
ATOM 968 N N . SER A 1 117 ? -19.076 2.245 21.353 1.00 87.00 117 SER A N 1
ATOM 969 C CA . SER A 1 117 ? -17.969 1.289 21.338 1.00 87.00 117 SER A CA 1
ATOM 970 C C . SER A 1 117 ? -18.343 0.020 20.575 1.00 87.00 117 SER A C 1
ATOM 972 O O . SER A 1 117 ? -17.568 -0.428 19.732 1.00 87.00 117 SER A O 1
ATOM 974 N N . VAL A 1 118 ? -19.563 -0.503 20.752 1.00 87.56 118 VAL A N 1
ATOM 975 C CA . VAL A 1 118 ? -20.043 -1.695 20.030 1.00 87.56 118 VAL A CA 1
ATOM 976 C C . VAL A 1 118 ? -20.081 -1.457 18.518 1.00 87.56 118 VAL A C 1
ATOM 978 O O . VAL A 1 118 ? -19.625 -2.304 17.745 1.00 87.56 118 VAL A O 1
ATOM 981 N N . ILE A 1 119 ? -20.573 -0.292 18.082 1.00 91.19 119 ILE A N 1
ATOM 982 C CA . ILE A 1 119 ? -20.625 0.069 16.657 1.00 91.19 119 ILE A CA 1
ATOM 983 C C . ILE A 1 119 ? -19.209 0.233 16.096 1.00 91.19 119 ILE A C 1
ATOM 985 O O . ILE A 1 119 ? -18.903 -0.287 15.020 1.00 91.19 119 ILE A O 1
ATOM 989 N N . SER A 1 120 ? -18.333 0.913 16.835 1.00 86.88 120 SER A N 1
ATOM 990 C CA . SER A 1 120 ? -16.958 1.189 16.409 1.00 86.88 120 SER A CA 1
ATOM 991 C C . SER A 1 120 ? -16.117 -0.086 16.317 1.00 86.88 120 SER A C 1
ATOM 993 O O . SER A 1 120 ? -15.407 -0.283 15.331 1.00 86.88 120 SER A O 1
ATOM 995 N N . ILE A 1 121 ? -16.251 -0.996 17.289 1.00 88.69 121 ILE A N 1
ATOM 996 C CA . ILE A 1 121 ? -15.609 -2.318 17.271 1.00 88.69 121 ILE A CA 1
ATOM 997 C C . ILE A 1 121 ? -16.130 -3.138 16.085 1.00 88.69 121 ILE A C 1
ATOM 999 O O . ILE A 1 121 ? -15.339 -3.746 15.365 1.00 88.69 121 ILE A O 1
ATOM 1003 N N . GLY A 1 122 ? -17.443 -3.123 15.829 1.00 88.25 122 GLY A N 1
ATOM 1004 C CA . GLY A 1 122 ? -18.036 -3.814 14.682 1.00 88.25 122 GLY A CA 1
ATOM 1005 C C . GLY A 1 122 ? -17.511 -3.299 13.337 1.00 88.25 122 GLY A C 1
ATOM 1006 O O . GLY A 1 122 ? -17.139 -4.094 12.472 1.00 88.25 122 GLY A O 1
ATOM 1007 N N . ALA A 1 123 ? -17.421 -1.976 13.173 1.00 89.00 123 ALA A N 1
ATOM 1008 C CA . ALA A 1 123 ? -16.869 -1.350 11.972 1.00 89.00 123 ALA A CA 1
ATOM 1009 C C . ALA A 1 123 ? -15.375 -1.666 11.787 1.00 89.00 123 ALA A C 1
ATOM 1011 O O . ALA A 1 123 ? -14.946 -2.000 10.680 1.00 89.00 123 ALA A O 1
ATOM 1012 N N . MET A 1 124 ? -14.595 -1.623 12.872 1.00 87.38 124 MET A N 1
ATOM 1013 C CA . MET A 1 124 ? -13.183 -2.009 12.878 1.00 87.38 124 MET A CA 1
ATOM 1014 C C . MET A 1 124 ? -13.002 -3.473 12.455 1.00 87.38 124 MET A C 1
ATOM 1016 O O . MET A 1 124 ? -12.191 -3.762 11.576 1.00 87.38 124 MET A O 1
ATOM 1020 N N . LEU A 1 125 ? -13.773 -4.399 13.031 1.00 87.44 125 LEU A N 1
ATOM 1021 C CA . LEU A 1 125 ? -13.703 -5.822 12.688 1.00 87.44 125 LEU A CA 1
ATOM 1022 C C . LEU A 1 125 ? -14.104 -6.086 11.232 1.00 87.44 125 LEU A C 1
ATOM 1024 O O . LEU A 1 125 ? -13.449 -6.881 10.559 1.00 87.44 125 LEU A O 1
ATOM 1028 N N . ASP A 1 126 ? -15.137 -5.413 10.713 1.00 86.62 126 ASP A N 1
ATOM 1029 C CA . ASP A 1 126 ? -15.522 -5.544 9.302 1.00 86.62 126 ASP A CA 1
ATOM 1030 C C . ASP A 1 126 ? -14.424 -5.032 8.357 1.00 86.62 126 ASP A C 1
ATOM 1032 O O . ASP A 1 126 ? -14.147 -5.656 7.328 1.00 86.62 126 ASP A O 1
ATOM 1036 N N . PHE A 1 127 ? -13.752 -3.939 8.727 1.00 84.00 127 PHE A N 1
ATOM 1037 C CA . PHE A 1 127 ? -12.596 -3.432 7.994 1.00 84.00 127 PHE A CA 1
ATOM 1038 C C . PHE A 1 127 ? -11.428 -4.428 8.010 1.00 84.00 127 PHE A C 1
ATOM 1040 O O . PHE A 1 127 ? -10.961 -4.825 6.941 1.00 84.00 127 PHE A O 1
ATOM 1047 N N . LEU A 1 128 ? -11.002 -4.899 9.187 1.00 82.75 128 LEU A N 1
ATOM 1048 C CA . LEU A 1 128 ? -9.906 -5.868 9.317 1.00 82.75 128 LEU A CA 1
ATOM 1049 C C . LEU A 1 128 ? -10.211 -7.174 8.572 1.00 82.75 128 LEU A C 1
ATOM 1051 O O . LEU A 1 128 ? -9.345 -7.712 7.883 1.00 82.75 128 LEU A O 1
ATOM 1055 N N . ARG A 1 129 ? -11.466 -7.638 8.615 1.00 83.88 129 ARG A N 1
ATOM 1056 C CA . ARG A 1 129 ? -11.936 -8.793 7.838 1.00 83.88 129 ARG A CA 1
ATOM 1057 C C . ARG A 1 129 ? -11.782 -8.569 6.335 1.00 83.88 129 ARG A C 1
ATOM 1059 O O . ARG A 1 129 ? -11.314 -9.462 5.635 1.00 83.88 129 ARG A O 1
ATOM 1066 N N . LYS A 1 130 ? -12.167 -7.396 5.822 1.00 82.50 130 LYS A N 1
ATOM 1067 C CA . LYS A 1 130 ? -12.012 -7.054 4.396 1.00 82.50 130 LYS A CA 1
ATOM 1068 C C . LYS A 1 130 ? -10.544 -6.989 3.978 1.00 82.50 130 LYS A C 1
ATOM 1070 O O . LYS A 1 130 ? -10.226 -7.426 2.876 1.00 82.50 130 LYS A O 1
ATOM 1075 N N . VAL A 1 131 ? -9.665 -6.474 4.839 1.00 75.81 131 VAL A N 1
ATOM 1076 C CA . VAL A 1 131 ? -8.214 -6.452 4.588 1.00 75.81 131 VAL A CA 1
ATOM 1077 C C . VAL A 1 131 ? -7.652 -7.874 4.558 1.00 75.81 131 VAL A C 1
ATOM 1079 O O . VAL A 1 131 ? -6.939 -8.223 3.621 1.00 75.81 131 VAL A O 1
ATOM 1082 N N . TYR A 1 132 ? -8.034 -8.717 5.520 1.00 75.69 132 TYR A N 1
ATOM 1083 C CA . TYR A 1 132 ? -7.604 -10.114 5.579 1.00 75.69 132 TYR A CA 1
ATOM 1084 C C . TYR A 1 132 ? -8.043 -10.916 4.344 1.00 75.69 132 TYR A C 1
ATOM 1086 O O . TYR A 1 132 ? -7.221 -11.550 3.686 1.00 75.69 132 TYR A O 1
ATOM 1094 N N . LEU A 1 133 ? -9.327 -10.835 3.975 1.00 79.75 133 LEU A N 1
ATOM 1095 C CA . LEU A 1 133 ? -9.885 -11.578 2.838 1.00 79.75 133 LEU A CA 1
ATOM 1096 C C . LEU A 1 133 ? -9.319 -11.147 1.478 1.00 79.75 133 LEU A C 1
ATOM 1098 O O . LEU A 1 133 ? -9.463 -11.877 0.500 1.00 79.75 133 LEU A O 1
ATOM 1102 N N . ARG A 1 134 ? -8.682 -9.975 1.393 1.00 71.31 134 ARG A N 1
ATOM 1103 C CA . ARG A 1 134 ? -8.010 -9.519 0.171 1.00 71.31 134 ARG A CA 1
ATOM 1104 C C . ARG A 1 134 ? -6.651 -10.184 -0.069 1.00 71.31 134 ARG A C 1
ATOM 1106 O O . ARG A 1 134 ? -6.106 -9.963 -1.144 1.00 71.31 134 ARG A O 1
ATOM 1113 N N . HIS A 1 135 ? -6.127 -10.988 0.868 1.00 62.00 135 HIS A N 1
ATOM 1114 C CA . HIS A 1 135 ? -4.809 -11.640 0.760 1.00 62.00 135 HIS A CA 1
ATOM 1115 C C . HIS A 1 135 ? -3.697 -10.655 0.364 1.00 62.00 135 HIS A C 1
ATOM 1117 O O . HIS A 1 135 ? -2.916 -10.890 -0.555 1.00 62.00 135 HIS A O 1
ATOM 1123 N N . TYR A 1 136 ? -3.690 -9.499 1.025 1.00 65.56 136 TYR A N 1
ATOM 1124 C CA . TYR A 1 136 ? -2.751 -8.418 0.753 1.00 65.56 136 TYR A CA 1
ATOM 1125 C C . TYR A 1 136 ? -1.456 -8.569 1.572 1.00 65.56 136 TYR A C 1
ATOM 1127 O O . TYR A 1 136 ? -1.413 -9.374 2.496 1.00 65.56 136 TYR A O 1
ATOM 1135 N N . VAL A 1 137 ? -0.445 -7.729 1.309 1.00 60.09 137 VAL A N 1
ATOM 1136 C CA . VAL A 1 137 ? 0.892 -7.683 1.965 1.00 60.09 137 VAL A CA 1
ATOM 1137 C C . VAL A 1 137 ? 0.836 -7.621 3.509 1.00 60.09 137 VAL A C 1
ATOM 1139 O O . VAL A 1 137 ? 1.827 -7.854 4.193 1.00 60.09 137 VAL A O 1
ATOM 1142 N N . PHE A 1 138 ? -0.344 -7.364 4.077 1.00 62.62 138 PHE A N 1
ATOM 1143 C CA . PHE A 1 138 ? -0.596 -7.263 5.510 1.00 62.62 138 PHE A CA 1
ATOM 1144 C C . PHE A 1 138 ? -1.593 -8.286 6.076 1.00 62.62 138 PHE A C 1
ATOM 1146 O O . PHE A 1 138 ? -2.019 -8.157 7.222 1.00 62.62 138 PHE A O 1
ATOM 1153 N N . SER A 1 139 ? -2.014 -9.301 5.315 1.00 66.12 139 SER A N 1
ATOM 1154 C CA . SER A 1 139 ? -2.943 -10.317 5.841 1.00 66.12 139 SER A CA 1
ATOM 1155 C C . SER A 1 139 ? -2.390 -10.994 7.096 1.00 66.12 139 SER A C 1
ATOM 1157 O O . SER A 1 139 ? -3.115 -11.216 8.068 1.00 66.12 139 SER A O 1
ATOM 1159 N N . ASP A 1 140 ? -1.085 -11.250 7.094 1.00 67.56 140 ASP A N 1
ATOM 1160 C CA . ASP A 1 140 ? -0.404 -11.977 8.158 1.00 67.56 140 ASP A CA 1
ATOM 1161 C C . ASP A 1 140 ? -0.147 -11.075 9.371 1.00 67.56 140 ASP A C 1
ATOM 1163 O O . ASP A 1 140 ? -0.252 -11.520 10.517 1.00 67.56 140 ASP A O 1
ATOM 1167 N N . THR A 1 141 ? 0.090 -9.778 9.149 1.00 68.31 141 THR A N 1
ATOM 1168 C CA . THR A 1 141 ? 0.229 -8.796 10.235 1.00 68.31 141 THR A CA 1
ATOM 1169 C C . THR A 1 141 ? -1.102 -8.502 10.920 1.00 68.31 141 THR A C 1
ATOM 1171 O O . THR A 1 141 ? -1.102 -8.266 12.127 1.00 68.31 141 THR A O 1
ATOM 1174 N N . VAL A 1 142 ? -2.235 -8.596 10.212 1.00 68.44 142 VAL A N 1
ATOM 1175 C CA . VAL A 1 142 ? -3.581 -8.504 10.809 1.00 68.44 142 VAL A CA 1
ATOM 1176 C C . VAL A 1 142 ? -3.850 -9.685 11.744 1.00 68.44 142 VAL A C 1
ATOM 1178 O O . VAL A 1 142 ? -4.286 -9.480 12.876 1.00 68.44 142 VAL A O 1
ATOM 1181 N N . ILE A 1 143 ? -3.551 -10.917 11.316 1.00 71.69 143 ILE A N 1
ATOM 1182 C CA . ILE A 1 143 ? -3.692 -12.100 12.182 1.00 71.69 143 ILE A CA 1
ATOM 1183 C C . ILE A 1 143 ? -2.748 -12.007 13.376 1.00 71.69 143 ILE A C 1
ATOM 1185 O O . ILE A 1 143 ? -3.164 -12.270 14.499 1.00 71.69 143 ILE A O 1
ATOM 1189 N N . THR A 1 144 ? -1.508 -11.575 13.156 1.00 71.00 144 THR A N 1
ATOM 1190 C CA . THR A 1 144 ? -0.536 -11.390 14.238 1.00 71.00 144 THR A CA 1
ATOM 1191 C C . THR A 1 144 ? -0.981 -10.291 15.209 1.00 71.00 144 THR A C 1
ATOM 1193 O O . THR A 1 144 ? -0.840 -10.469 16.413 1.00 71.00 144 THR A O 1
ATOM 1196 N N . ALA A 1 145 ? -1.596 -9.199 14.729 1.00 66.50 145 ALA A N 1
ATOM 1197 C CA . ALA A 1 145 ? -2.174 -8.146 15.576 1.00 66.50 145 ALA A CA 1
ATOM 1198 C C . ALA A 1 145 ? -3.287 -8.693 16.477 1.00 66.50 145 ALA A C 1
ATOM 1200 O O . ALA A 1 145 ? -3.303 -8.450 17.683 1.00 66.50 145 ALA A O 1
ATOM 1201 N N . LEU A 1 146 ? -4.215 -9.446 15.880 1.00 68.25 146 LEU A N 1
ATOM 1202 C CA . LEU A 1 146 ? -5.342 -10.049 16.586 1.00 68.25 146 LEU A CA 1
ATOM 1203 C C . LEU A 1 146 ? -4.865 -11.116 17.578 1.00 68.25 146 LEU A C 1
ATOM 1205 O O . LEU A 1 146 ? -5.334 -11.156 18.710 1.00 68.25 146 LEU A O 1
ATOM 1209 N N . ALA A 1 147 ? -3.903 -11.949 17.183 1.00 69.19 147 ALA A N 1
ATOM 1210 C CA . ALA A 1 147 ? -3.352 -13.013 18.013 1.00 69.19 147 ALA A CA 1
ATOM 1211 C C . ALA A 1 147 ? -2.538 -12.465 19.195 1.00 69.19 147 ALA A C 1
ATOM 1213 O O . ALA A 1 147 ? -2.759 -12.900 20.324 1.00 69.19 147 ALA A O 1
ATOM 1214 N N . ALA A 1 148 ? -1.661 -11.482 18.960 1.00 66.56 148 ALA A N 1
ATOM 1215 C CA . ALA A 1 148 ? -0.921 -10.789 20.019 1.00 66.56 148 ALA A CA 1
ATOM 1216 C C . ALA A 1 148 ? -1.875 -10.121 21.015 1.00 66.56 148 ALA A C 1
ATOM 1218 O O . ALA A 1 148 ? -1.651 -10.139 22.219 1.00 66.56 148 ALA A O 1
ATOM 1219 N N . SER A 1 149 ? -2.999 -9.605 20.521 1.00 62.09 149 SER A N 1
ATOM 1220 C CA . SER A 1 149 ? -4.013 -9.015 21.375 1.00 62.09 149 SER A CA 1
ATOM 1221 C C . SER A 1 149 ? -4.828 -10.021 22.199 1.00 62.09 149 SER A C 1
ATOM 1223 O O . SER A 1 149 ? -5.282 -9.658 23.281 1.00 62.09 149 SER A O 1
ATOM 1225 N N . ILE A 1 150 ? -5.086 -11.228 21.691 1.00 60.75 150 ILE A N 1
ATOM 1226 C CA . ILE A 1 150 ? -5.840 -12.260 22.425 1.00 60.75 150 ILE A CA 1
ATOM 1227 C C . ILE A 1 150 ? -4.943 -12.944 23.465 1.00 60.75 150 ILE A C 1
ATOM 1229 O O . ILE A 1 150 ? -5.435 -13.381 24.503 1.00 60.75 150 ILE A O 1
ATOM 1233 N N . MET A 1 151 ? -3.639 -13.045 23.188 1.00 57.44 151 MET A N 1
ATOM 1234 C CA . MET A 1 151 ? -2.686 -13.740 24.057 1.00 57.44 151 MET A CA 1
ATOM 1235 C C . MET A 1 151 ? -2.140 -12.897 25.212 1.00 57.44 151 MET A C 1
ATOM 1237 O O . MET A 1 151 ? -1.601 -13.497 26.133 1.00 57.44 151 MET A O 1
ATOM 1241 N N . GLY A 1 152 ? -2.365 -11.579 25.221 1.00 55.31 152 GLY A N 1
ATOM 1242 C CA . GLY A 1 152 ? -2.078 -10.711 26.364 1.00 55.31 152 GLY A CA 1
ATOM 1243 C C . GLY A 1 152 ? -0.589 -10.609 26.699 1.00 55.31 152 GLY A C 1
ATOM 1244 O O . GLY A 1 152 ? -0.068 -11.430 27.448 1.00 55.31 152 GLY A O 1
ATOM 1245 N N . ASP A 1 153 ? 0.047 -9.551 26.199 1.00 41.09 153 ASP A N 1
ATOM 1246 C CA . ASP A 1 153 ? 1.147 -8.886 26.908 1.00 41.09 153 ASP A CA 1
ATOM 1247 C C . ASP A 1 153 ? 0.586 -7.676 27.669 1.00 41.09 153 ASP A C 1
ATOM 1249 O O . ASP A 1 153 ? -0.228 -6.932 27.064 1.00 41.09 153 ASP A O 1
#

pLDDT: mean 71.51, std 12.12, range [41.09, 91.5]

Solvent-accessible surface area (backbone atoms only — not comparable to full-atom values): 9533 Å² total; per-residue (Å²): 130,53,37,78,48,95,80,60,94,54,75,65,82,91,56,91,62,61,70,64,50,48,70,40,88,88,54,86,45,72,48,77,47,76,45,83,91,70,77,49,65,46,37,24,59,58,28,82,64,65,90,63,45,70,66,64,99,82,65,79,89,54,64,59,34,38,53,41,43,70,56,56,76,38,40,86,81,45,95,61,50,76,65,54,50,50,49,52,51,44,49,59,70,67,56,63,90,86,65,68,91,64,59,78,65,62,75,59,52,73,73,42,60,70,77,58,28,56,54,50,52,49,53,50,51,55,48,52,49,55,49,39,75,62,70,45,104,51,29,65,56,46,52,49,36,53,48,52,61,73,67,62,128